Protein AF-A0AAD8KPL1-F1 (afdb_monomer_lite)

Structure (mmCIF, N/CA/C/O backbone):
data_AF-A0AAD8KPL1-F1
#
_entry.id   AF-A0AAD8KPL1-F1
#
loop_
_atom_site.group_PDB
_atom_site.id
_atom_site.type_symbol
_atom_site.label_atom_id
_atom_site.label_alt_id
_atom_site.label_comp_id
_atom_site.label_asym_id
_atom_site.label_entity_id
_atom_site.label_seq_id
_atom_site.pdbx_PDB_ins_code
_atom_site.Cartn_x
_atom_site.Cartn_y
_atom_site.Cartn_z
_atom_site.occupancy
_atom_site.B_iso_or_equiv
_atom_site.auth_seq_id
_atom_site.auth_comp_id
_atom_site.auth_asym_id
_atom_site.auth_atom_id
_atom_site.pdbx_PDB_model_num
ATOM 1 N N . MET A 1 1 ? 27.100 9.880 -16.837 1.00 47.00 1 MET A N 1
ATOM 2 C CA . MET A 1 1 ? 27.574 11.045 -16.061 1.00 47.00 1 MET A CA 1
ATOM 3 C C . MET A 1 1 ? 26.861 10.989 -14.723 1.00 47.00 1 MET A C 1
ATOM 5 O O . MET A 1 1 ? 25.756 11.506 -14.609 1.00 47.00 1 MET A O 1
ATOM 9 N N . ASP A 1 2 ? 27.428 10.261 -13.763 1.00 61.41 2 ASP A N 1
ATOM 10 C CA . ASP A 1 2 ? 26.858 10.136 -12.422 1.00 61.41 2 ASP A CA 1
ATOM 11 C C . ASP A 1 2 ? 27.029 11.462 -11.684 1.00 61.41 2 ASP A C 1
ATOM 13 O O . ASP A 1 2 ? 28.142 11.962 -11.524 1.00 61.41 2 ASP A O 1
ATOM 17 N N . ASN A 1 3 ? 25.909 12.076 -11.305 1.00 66.56 3 ASN A N 1
ATOM 18 C CA . ASN A 1 3 ? 25.907 13.362 -10.624 1.00 66.56 3 ASN A CA 1
ATOM 19 C C . ASN A 1 3 ? 26.390 13.133 -9.177 1.00 66.56 3 ASN A C 1
ATOM 21 O O . ASN A 1 3 ? 25.689 12.455 -8.420 1.00 66.56 3 ASN A O 1
ATOM 25 N N . PRO A 1 4 ? 27.554 13.666 -8.760 1.00 68.81 4 PRO A N 1
ATOM 26 C CA . PRO A 1 4 ? 28.183 13.334 -7.473 1.00 68.81 4 PRO A CA 1
ATOM 27 C C . PRO A 1 4 ? 27.332 13.718 -6.252 1.00 68.81 4 PRO A C 1
ATOM 29 O O . PRO A 1 4 ? 27.551 13.221 -5.151 1.00 68.81 4 PRO A O 1
ATOM 32 N N . ASN A 1 5 ? 26.312 14.554 -6.450 1.00 73.81 5 ASN A N 1
ATOM 33 C CA . ASN A 1 5 ? 25.380 14.976 -5.408 1.00 73.81 5 ASN A CA 1
ATOM 34 C C . ASN A 1 5 ? 24.154 14.063 -5.253 1.00 73.81 5 ASN A C 1
ATOM 36 O O . ASN A 1 5 ? 23.395 14.232 -4.299 1.00 73.81 5 ASN A O 1
ATOM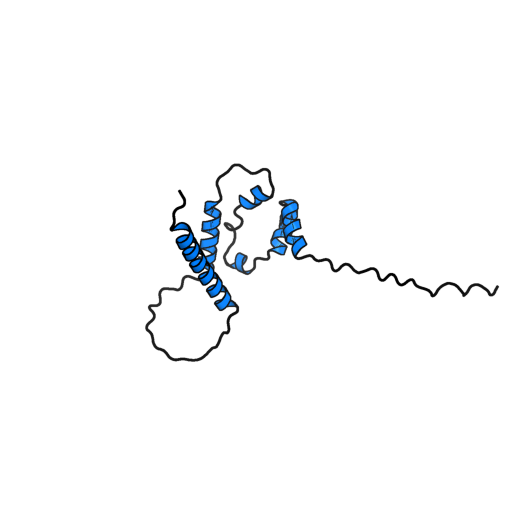 40 N N . HIS A 1 6 ? 23.957 13.084 -6.143 1.00 80.00 6 HIS A N 1
ATOM 41 C CA . HIS A 1 6 ? 22.781 12.210 -6.114 1.00 80.00 6 HIS A CA 1
ATOM 42 C C . HIS A 1 6 ? 22.698 11.405 -4.809 1.00 80.00 6 HIS A C 1
ATOM 44 O O . HIS A 1 6 ? 21.631 11.291 -4.210 1.00 80.00 6 HIS A O 1
ATOM 50 N N . ALA A 1 7 ? 23.826 10.871 -4.333 1.00 80.00 7 ALA A N 1
ATOM 51 C CA . ALA A 1 7 ? 23.873 10.114 -3.082 1.00 80.00 7 ALA A CA 1
ATOM 52 C C . ALA A 1 7 ? 23.508 10.987 -1.867 1.00 80.00 7 ALA A C 1
ATOM 54 O O . ALA A 1 7 ? 22.762 10.558 -0.985 1.00 80.00 7 ALA A O 1
ATOM 55 N N . THR A 1 8 ? 23.984 12.232 -1.846 1.00 85.12 8 THR A N 1
ATOM 56 C CA . THR A 1 8 ? 23.708 13.202 -0.779 1.00 85.12 8 THR A CA 1
ATOM 57 C C . THR A 1 8 ? 22.239 13.613 -0.767 1.00 85.12 8 THR A C 1
ATOM 59 O O . THR A 1 8 ? 21.606 13.630 0.289 1.00 85.12 8 THR A O 1
ATOM 62 N N . GLU A 1 9 ? 21.665 13.880 -1.941 1.00 86.19 9 GLU A N 1
ATOM 63 C CA . GLU A 1 9 ? 20.253 14.231 -2.089 1.00 86.19 9 GLU A CA 1
ATOM 64 C C . GLU A 1 9 ? 19.334 13.058 -1.715 1.00 86.19 9 GLU A C 1
ATOM 66 O O . GLU A 1 9 ? 18.354 13.237 -0.988 1.00 86.19 9 GLU A O 1
ATOM 71 N N . ALA A 1 10 ? 19.672 11.841 -2.149 1.00 85.88 10 ALA A N 1
ATOM 72 C CA . ALA A 1 10 ? 18.933 10.634 -1.794 1.00 85.88 10 ALA A CA 1
ATOM 73 C C . ALA A 1 10 ? 18.954 10.383 -0.278 1.00 85.88 10 ALA A C 1
ATOM 75 O O . ALA A 1 10 ? 17.911 10.099 0.311 1.00 85.88 10 ALA A O 1
ATOM 76 N N . LYS A 1 11 ? 20.111 10.566 0.372 1.00 89.81 11 LYS A N 1
ATOM 77 C CA . LYS A 1 11 ? 20.249 10.457 1.831 1.00 89.81 11 LYS A CA 1
ATOM 78 C C . LYS A 1 11 ? 19.413 11.506 2.566 1.00 89.81 11 LYS A C 1
ATOM 80 O O . LYS A 1 11 ? 18.738 11.174 3.538 1.00 89.81 11 LYS A O 1
ATOM 85 N N . ALA A 1 12 ? 19.420 12.753 2.096 1.00 91.50 12 ALA A N 1
ATOM 86 C CA . ALA A 1 12 ? 18.620 13.823 2.688 1.00 91.50 12 ALA A CA 1
ATOM 87 C C . ALA A 1 12 ? 17.115 13.526 2.590 1.00 91.50 12 ALA A C 1
ATOM 89 O O . ALA A 1 12 ? 16.392 13.653 3.579 1.00 91.50 12 ALA A O 1
ATOM 90 N N . LYS A 1 13 ? 16.654 13.058 1.423 1.00 89.00 13 LYS A N 1
ATOM 91 C CA . LYS A 1 13 ? 15.260 12.643 1.215 1.00 89.00 13 LYS A CA 1
ATOM 92 C C . LYS A 1 13 ? 14.886 11.462 2.104 1.00 89.00 13 LYS A C 1
ATOM 94 O O . LYS A 1 13 ? 13.853 11.511 2.762 1.00 89.00 13 LYS A O 1
ATOM 99 N N . PHE A 1 14 ? 15.732 10.435 2.168 1.00 94.50 14 PHE A N 1
ATOM 100 C CA . PHE A 1 14 ? 15.505 9.274 3.027 1.00 94.50 14 PHE A CA 1
ATOM 101 C C . PHE A 1 14 ? 15.337 9.685 4.493 1.00 94.50 14 PHE A C 1
ATOM 103 O O . PHE A 1 14 ? 14.325 9.350 5.101 1.00 94.50 14 PHE A O 1
ATOM 110 N N . ASN A 1 15 ? 16.267 10.478 5.030 1.00 94.75 15 ASN A N 1
ATOM 111 C CA . ASN A 1 15 ? 16.199 10.946 6.414 1.00 94.75 15 ASN A CA 1
ATOM 112 C C . ASN A 1 15 ? 14.940 11.779 6.677 1.00 94.75 15 ASN A C 1
ATOM 114 O O . ASN A 1 15 ? 14.296 11.608 7.708 1.00 94.75 15 ASN A O 1
ATOM 118 N N . HIS A 1 16 ? 14.555 12.643 5.734 1.00 91.50 16 HIS A N 1
ATOM 119 C CA . HIS A 1 16 ? 13.338 13.443 5.849 1.00 91.50 16 HIS A CA 1
ATOM 120 C C . HIS A 1 16 ? 12.079 12.570 5.971 1.00 91.50 16 HIS A C 1
ATOM 122 O O . HIS A 1 16 ? 11.243 12.800 6.846 1.00 91.50 16 HIS A O 1
ATOM 128 N N . TYR A 1 17 ? 11.940 11.557 5.112 1.00 93.00 17 TYR A N 1
ATOM 129 C CA . TYR A 1 17 ? 10.789 10.653 5.159 1.00 93.00 17 TYR A CA 1
ATOM 130 C C . TYR A 1 17 ? 10.831 9.723 6.374 1.00 93.00 17 TYR A C 1
ATOM 132 O O . TYR A 1 17 ? 9.793 9.484 6.989 1.00 93.00 17 TYR A O 1
ATOM 140 N N . PHE A 1 18 ? 12.017 9.246 6.752 1.00 94.94 18 PHE A N 1
ATOM 141 C CA . PHE A 1 18 ? 12.204 8.386 7.916 1.00 94.94 18 PHE A CA 1
ATOM 142 C C . PHE A 1 18 ? 11.833 9.102 9.217 1.00 94.94 18 PHE A C 1
ATOM 144 O O . PHE A 1 18 ? 11.103 8.541 10.029 1.00 94.94 18 PHE A O 1
ATOM 151 N N . GLN A 1 19 ? 12.244 10.363 9.381 1.00 90.12 19 GLN A N 1
ATOM 152 C CA . GLN A 1 19 ? 11.882 11.166 10.549 1.00 90.12 19 GLN A CA 1
ATOM 153 C C . GLN A 1 19 ? 10.362 11.312 10.671 1.00 90.12 19 GLN A C 1
ATOM 155 O O . GLN A 1 19 ? 9.801 11.075 11.732 1.00 90.12 19 GLN A O 1
ATOM 160 N N . ARG A 1 20 ? 9.669 11.600 9.562 1.00 86.00 20 ARG A N 1
ATOM 161 C CA . ARG A 1 20 ? 8.204 11.709 9.569 1.00 86.00 20 ARG A CA 1
ATOM 162 C C . ARG A 1 20 ? 7.500 10.405 9.923 1.00 86.00 20 ARG A C 1
ATOM 164 O O . ARG A 1 20 ? 6.483 10.435 10.610 1.00 86.00 20 ARG A O 1
ATOM 171 N N . LEU A 1 21 ? 8.022 9.273 9.456 1.00 88.31 21 LEU A N 1
ATOM 172 C CA . LEU A 1 21 ? 7.507 7.958 9.840 1.00 88.31 21 LEU A CA 1
ATOM 173 C C . LEU A 1 21 ? 7.719 7.703 11.334 1.00 88.31 21 LEU A C 1
ATOM 175 O O . LEU A 1 21 ? 6.802 7.238 12.011 1.00 88.31 21 LEU A O 1
ATOM 179 N N . PHE A 1 22 ? 8.899 8.051 11.848 1.00 90.25 22 PHE A N 1
ATOM 180 C CA . PHE A 1 22 ? 9.224 7.920 13.261 1.00 90.25 22 PHE A CA 1
ATOM 181 C C . PHE A 1 22 ? 8.330 8.797 14.143 1.00 90.25 22 PHE A C 1
ATOM 183 O O . PHE A 1 22 ? 7.822 8.306 15.144 1.00 90.25 22 PHE A O 1
ATOM 190 N N . ASP A 1 23 ? 8.050 10.040 13.749 1.00 86.62 23 ASP A N 1
ATOM 191 C CA . ASP A 1 23 ? 7.177 10.944 14.507 1.00 86.62 23 ASP A CA 1
ATOM 192 C C . ASP A 1 23 ? 5.745 10.388 14.621 1.00 86.62 23 ASP A C 1
ATOM 194 O O . ASP A 1 23 ? 5.139 10.421 15.692 1.00 86.62 23 ASP A O 1
ATOM 198 N N . VAL A 1 24 ? 5.205 9.817 13.537 1.00 86.56 24 VAL A N 1
ATOM 199 C CA . VAL A 1 24 ? 3.874 9.178 13.539 1.00 86.56 24 VAL A CA 1
ATOM 200 C C . VAL A 1 24 ? 3.863 7.928 14.418 1.00 86.56 24 VAL A C 1
ATOM 202 O O . VAL A 1 24 ? 2.919 7.713 15.181 1.00 86.56 24 VAL A O 1
ATOM 205 N N . TYR A 1 25 ? 4.914 7.112 14.334 1.00 86.94 25 TYR A N 1
ATOM 206 C CA . TYR A 1 25 ? 5.070 5.933 15.181 1.00 86.94 25 TYR A CA 1
ATOM 207 C C . TYR A 1 25 ? 5.163 6.321 16.661 1.00 86.94 25 TYR A C 1
ATOM 209 O O . TYR A 1 25 ? 4.444 5.772 17.495 1.00 86.94 25 TYR A O 1
ATOM 217 N N . HIS A 1 26 ? 5.993 7.311 16.986 1.00 84.25 26 HIS A N 1
ATOM 218 C CA . HIS A 1 26 ? 6.208 7.773 18.349 1.00 84.25 26 HIS A CA 1
ATOM 219 C C . HIS A 1 26 ? 4.954 8.443 18.926 1.00 84.25 26 HIS A C 1
ATOM 221 O O . HIS A 1 26 ? 4.664 8.272 20.107 1.00 84.25 26 HIS A O 1
ATOM 227 N N . LEU A 1 27 ? 4.160 9.139 18.110 1.00 83.94 27 LEU A N 1
ATOM 228 C CA . LEU A 1 27 ? 2.874 9.685 18.545 1.00 83.94 27 LEU A CA 1
ATOM 229 C C . LEU A 1 27 ? 1.876 8.584 18.939 1.00 83.94 27 LEU A C 1
ATOM 231 O O . LEU A 1 27 ? 1.067 8.788 19.839 1.00 83.94 27 LEU A O 1
ATOM 235 N N . ARG A 1 28 ? 1.912 7.428 18.264 1.00 81.75 28 ARG A N 1
ATOM 236 C CA . ARG A 1 28 ? 0.943 6.345 18.485 1.00 81.75 28 ARG A CA 1
ATOM 237 C C . ARG A 1 28 ? 1.381 5.314 19.525 1.00 81.75 28 ARG A C 1
ATOM 239 O O . ARG A 1 28 ? 0.526 4.753 20.201 1.00 81.75 28 ARG A O 1
ATOM 246 N N . TYR A 1 29 ? 2.680 5.063 19.641 1.00 84.44 29 TYR A N 1
ATOM 247 C CA . TYR A 1 29 ? 3.235 3.983 20.468 1.00 84.44 29 TYR A CA 1
ATOM 248 C C . TYR A 1 29 ? 4.292 4.461 21.469 1.00 84.44 29 TYR A C 1
ATOM 250 O O . TYR A 1 29 ? 4.860 3.655 22.203 1.00 84.44 29 TYR A O 1
ATOM 258 N N . GLY A 1 30 ? 4.599 5.757 21.481 1.00 74.31 30 GLY A N 1
ATOM 259 C CA . GLY A 1 30 ? 5.583 6.323 22.387 1.00 74.31 30 GLY A CA 1
ATOM 260 C C . GLY A 1 30 ? 5.085 6.463 23.822 1.00 74.31 30 GLY A C 1
ATOM 261 O O . GLY A 1 30 ? 3.877 6.498 24.060 1.00 74.31 30 GLY A O 1
ATOM 262 N N . PRO A 1 31 ? 6.002 6.615 24.791 1.00 74.94 31 PRO A N 1
ATOM 263 C CA . PRO A 1 31 ? 5.627 6.876 26.171 1.00 74.94 31 PRO A CA 1
ATOM 264 C C . PRO A 1 31 ? 4.898 8.222 26.281 1.00 74.94 31 PRO A C 1
ATOM 266 O O . PRO A 1 31 ? 5.502 9.279 26.101 1.00 74.94 31 PRO A O 1
ATOM 269 N N . THR A 1 32 ? 3.610 8.211 26.626 1.00 57.19 32 THR A N 1
ATOM 270 C CA . THR A 1 32 ? 2.903 9.401 27.117 1.00 57.19 32 THR A CA 1
ATOM 271 C C . THR A 1 32 ? 3.354 9.683 28.546 1.00 57.19 32 THR A C 1
ATOM 273 O O . THR A 1 32 ? 2.636 9.407 29.507 1.00 57.19 32 THR A O 1
ATOM 276 N N . THR A 1 33 ? 4.570 10.203 28.718 1.00 54.03 33 THR A N 1
ATOM 277 C CA . THR A 1 33 ? 4.955 10.794 30.000 1.00 54.03 33 THR A CA 1
ATOM 278 C C . THR A 1 33 ? 4.239 12.131 30.111 1.00 54.03 33 THR A C 1
ATOM 280 O O . THR A 1 33 ? 4.677 13.140 29.557 1.00 54.03 33 THR A O 1
ATOM 283 N N . VAL A 1 34 ? 3.101 12.132 30.802 1.00 50.78 34 VAL A N 1
ATOM 284 C CA . VAL A 1 34 ? 2.471 13.355 31.299 1.00 50.78 34 VAL A CA 1
ATOM 285 C C . VAL A 1 34 ? 3.367 13.878 32.424 1.00 50.78 34 VAL A C 1
ATOM 287 O O . VAL A 1 34 ? 3.127 13.642 33.602 1.00 50.78 34 VAL A O 1
ATOM 290 N N . THR A 1 35 ? 4.474 14.513 32.053 1.00 45.16 35 THR A N 1
ATOM 291 C CA . THR A 1 35 ? 5.370 15.195 32.987 1.00 45.16 35 THR A CA 1
ATOM 292 C C . THR A 1 35 ? 5.020 16.678 32.906 1.00 45.16 35 THR A C 1
ATOM 294 O O . THR A 1 35 ? 5.226 17.276 31.848 1.00 45.16 35 THR A O 1
ATOM 297 N N . PRO A 1 36 ? 4.450 17.296 33.956 1.00 48.47 36 PRO A N 1
ATOM 298 C CA . PRO A 1 36 ? 4.110 18.708 33.919 1.00 48.47 36 PRO A CA 1
ATOM 299 C C . PRO A 1 36 ? 5.403 19.512 34.059 1.00 48.47 36 PRO A C 1
ATOM 301 O O . PRO A 1 36 ? 5.844 19.824 35.162 1.00 48.47 36 PRO A O 1
ATOM 304 N N . PHE A 1 37 ? 6.038 19.822 32.933 1.00 38.81 37 PHE A N 1
ATOM 305 C CA . PHE A 1 37 ? 7.115 20.796 32.887 1.00 38.81 37 PHE A CA 1
ATOM 306 C C . PHE A 1 37 ? 6.573 22.093 32.291 1.00 38.81 37 PHE A C 1
ATOM 308 O O . PHE A 1 37 ? 6.316 22.193 31.092 1.00 38.81 37 PHE A O 1
ATOM 315 N N . SER A 1 38 ? 6.367 23.079 33.165 1.00 57.09 38 SER A N 1
ATOM 316 C CA . SER A 1 38 ? 6.169 24.470 32.772 1.00 57.09 38 SER A CA 1
ATOM 317 C C . SER A 1 38 ? 7.402 24.954 32.021 1.00 57.09 38 SER A C 1
ATOM 319 O O . SER A 1 38 ? 8.434 25.231 32.628 1.00 57.09 38 SER A O 1
ATOM 321 N N . GLN A 1 39 ? 7.269 25.131 30.712 1.00 41.41 39 GLN A N 1
ATOM 322 C CA . GLN A 1 39 ? 8.073 26.088 29.972 1.00 41.41 39 GLN A CA 1
ATOM 323 C C . GLN A 1 39 ? 7.162 26.858 29.026 1.00 41.41 39 GLN A C 1
ATOM 325 O O . GLN A 1 39 ? 6.599 26.339 28.066 1.00 41.41 39 GLN A O 1
ATOM 330 N N . SER A 1 40 ? 6.980 28.123 29.379 1.00 55.94 40 SER A N 1
ATOM 331 C CA . SER A 1 40 ? 6.398 29.156 28.549 1.00 55.94 40 SER A CA 1
ATOM 332 C C . SER A 1 40 ? 7.300 29.402 27.343 1.00 55.94 40 SER A C 1
ATOM 334 O O . SER A 1 40 ? 8.314 30.081 27.467 1.00 55.94 40 SER A O 1
ATOM 336 N N . GLU A 1 41 ? 6.895 28.907 26.179 1.00 38.25 41 GLU A N 1
ATOM 337 C CA . GLU A 1 41 ? 7.267 29.504 24.902 1.00 38.25 41 GLU A CA 1
ATOM 338 C C . GLU A 1 41 ? 6.000 29.771 24.099 1.00 38.25 41 GLU A C 1
ATOM 340 O O . GLU A 1 41 ? 5.156 28.895 23.893 1.00 38.25 41 GLU A O 1
ATOM 345 N N . ALA A 1 42 ? 5.855 31.024 23.675 1.00 53.88 42 ALA A N 1
ATOM 346 C CA . ALA A 1 42 ? 4.792 31.479 22.801 1.00 53.88 42 ALA A CA 1
ATOM 347 C C . ALA A 1 42 ? 4.938 30.804 21.429 1.00 53.88 42 ALA A C 1
ATOM 349 O O . ALA A 1 42 ? 5.524 31.352 20.499 1.00 53.88 42 ALA A O 1
ATOM 350 N N . SER A 1 43 ? 4.397 29.596 21.294 1.00 37.91 43 SER A N 1
ATOM 351 C CA . SER A 1 43 ? 4.243 28.958 19.995 1.00 37.91 43 SER A CA 1
ATOM 352 C C . SER A 1 43 ? 3.016 29.530 19.305 1.00 37.91 43 SER A C 1
ATOM 354 O O . SER A 1 43 ? 1.875 29.259 19.675 1.00 37.91 43 SER A O 1
ATOM 356 N N . SER A 1 44 ? 3.286 30.337 18.279 1.00 46.62 44 SER A N 1
ATOM 357 C CA . SER A 1 44 ? 2.354 30.676 17.209 1.00 46.62 44 SER A CA 1
ATOM 358 C C . SER A 1 44 ? 1.568 29.424 16.811 1.00 46.62 44 SER A C 1
ATOM 360 O O . SER A 1 44 ? 2.116 28.495 16.214 1.00 46.62 44 SER A O 1
ATOM 362 N N . SER A 1 45 ? 0.286 29.393 17.173 1.00 44.06 45 SER A N 1
ATOM 363 C CA . SER A 1 45 ? -0.651 28.323 16.851 1.00 44.06 45 SER A CA 1
ATOM 364 C C . SER A 1 45 ? -0.986 28.369 15.362 1.00 44.06 45 SER A C 1
ATOM 366 O O . SER A 1 45 ? -2.068 28.768 14.936 1.00 44.06 45 SER A O 1
ATOM 368 N N . LYS A 1 46 ? -0.038 27.946 14.522 1.00 57.75 46 LYS A N 1
ATOM 369 C CA . LYS A 1 46 ? -0.388 27.527 13.167 1.00 57.75 46 LYS A CA 1
ATOM 370 C C . LYS A 1 46 ? -1.286 26.302 13.326 1.00 57.75 46 LYS A C 1
ATOM 372 O O . LYS A 1 46 ? -0.858 25.356 13.988 1.00 57.75 46 LYS A O 1
ATOM 377 N N . PRO A 1 47 ? -2.512 26.303 12.773 1.00 47.91 47 PRO A N 1
ATOM 378 C CA . PRO A 1 47 ? -3.421 25.178 12.915 1.00 47.91 47 PRO A CA 1
ATOM 379 C C . PRO A 1 47 ? -2.703 23.940 12.389 1.00 47.91 47 PRO A C 1
ATOM 381 O O . PRO A 1 47 ? -2.348 23.862 11.209 1.00 47.91 47 PRO A O 1
ATOM 384 N N . MET A 1 48 ? -2.410 23.017 13.301 1.00 51.78 48 MET A N 1
ATOM 385 C CA . MET A 1 48 ? -1.764 21.753 13.003 1.00 51.78 48 MET A CA 1
ATOM 386 C C . MET A 1 48 ? -2.733 20.995 12.098 1.00 51.78 48 MET A C 1
ATOM 388 O O . MET A 1 48 ? -3.713 20.431 12.568 1.00 51.78 48 MET A O 1
ATOM 392 N N . LYS A 1 49 ? -2.533 21.085 10.774 1.00 59.81 49 LYS A N 1
ATOM 393 C CA . LYS A 1 49 ? -3.330 20.339 9.795 1.00 59.81 49 LYS A CA 1
ATOM 394 C C . LYS A 1 49 ? -3.294 18.881 10.222 1.00 59.81 49 LYS A C 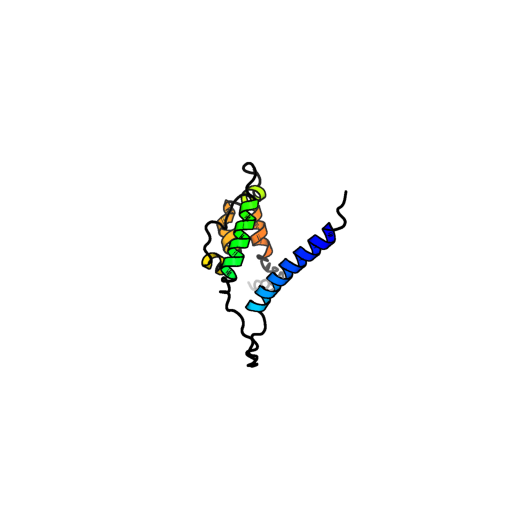1
ATOM 396 O O . LYS A 1 49 ? -2.195 18.331 10.305 1.00 59.81 49 LYS A O 1
ATOM 401 N N . ASP A 1 50 ? -4.468 18.314 10.502 1.00 73.69 50 ASP A N 1
ATOM 402 C CA . ASP A 1 50 ? -4.630 16.951 11.007 1.00 73.69 50 ASP A CA 1
ATOM 403 C C . ASP A 1 50 ? -3.622 16.008 10.329 1.00 73.69 50 ASP A C 1
ATOM 405 O O . ASP A 1 50 ? -3.675 15.851 9.100 1.00 73.69 50 ASP A O 1
ATOM 409 N N . PRO A 1 51 ? -2.697 15.379 11.080 1.00 70.88 51 PRO A N 1
ATOM 410 C CA . PRO A 1 51 ? -1.674 14.496 10.515 1.00 70.88 51 PRO A CA 1
ATOM 411 C C . PRO A 1 51 ? -2.264 13.415 9.596 1.00 70.88 51 PRO A C 1
ATOM 413 O O . PRO A 1 51 ? -1.670 13.072 8.575 1.00 70.88 51 PRO A O 1
ATOM 416 N N . LYS A 1 52 ? -3.490 12.966 9.906 1.00 67.75 52 LYS A N 1
ATOM 417 C CA . LYS A 1 52 ? -4.300 12.032 9.110 1.00 67.75 52 LYS A CA 1
ATOM 418 C C . LYS A 1 52 ? -4.613 12.562 7.706 1.00 67.75 52 LYS A C 1
ATOM 420 O O . LYS A 1 52 ? -4.388 11.874 6.713 1.00 67.75 52 LYS A O 1
ATOM 425 N N . LYS A 1 53 ? -5.075 13.814 7.604 1.00 69.56 53 LYS A N 1
ATOM 426 C CA . LYS A 1 53 ? -5.382 14.465 6.319 1.00 69.56 53 LYS A CA 1
ATOM 427 C C . LYS A 1 53 ? -4.111 14.679 5.499 1.00 69.56 53 LYS A C 1
ATOM 429 O O . LYS A 1 53 ? -4.132 14.511 4.284 1.00 69.56 53 LYS A O 1
ATOM 434 N N . ASN A 1 54 ? -2.991 14.979 6.159 1.00 77.62 54 ASN A N 1
ATOM 435 C CA . ASN A 1 54 ? -1.698 15.106 5.487 1.00 77.62 54 ASN A CA 1
ATOM 436 C C . ASN A 1 54 ? -1.222 13.770 4.895 1.00 77.62 54 ASN A C 1
ATOM 438 O O . ASN A 1 54 ? -0.759 13.757 3.758 1.00 77.62 54 ASN A O 1
ATOM 442 N N . PHE A 1 55 ? -1.370 12.652 5.614 1.00 76.62 55 PHE A N 1
ATOM 443 C CA . PHE A 1 55 ? -1.032 11.323 5.089 1.00 76.62 55 PHE A CA 1
ATOM 444 C C . PHE A 1 55 ? -1.886 10.952 3.871 1.00 76.62 55 PHE A C 1
ATOM 446 O O . PHE A 1 55 ? -1.353 10.556 2.837 1.00 76.62 55 PHE A O 1
ATOM 453 N N . LEU A 1 56 ? -3.201 11.152 3.961 1.00 75.44 56 LEU A N 1
ATOM 454 C CA . LEU A 1 56 ? -4.142 10.835 2.886 1.00 75.44 56 LEU A CA 1
ATOM 455 C C . LEU A 1 56 ? -3.836 11.638 1.609 1.00 75.44 56 LEU A C 1
ATOM 457 O O . LEU A 1 56 ? -3.848 11.092 0.506 1.00 75.44 56 LEU A O 1
ATOM 461 N N . ASN A 1 57 ? -3.461 12.910 1.764 1.00 78.75 57 ASN A N 1
ATOM 462 C CA . ASN A 1 57 ? -3.008 13.750 0.655 1.00 78.75 57 ASN A CA 1
ATOM 463 C C . ASN A 1 57 ? -1.711 13.222 0.017 1.00 78.75 57 ASN A C 1
ATOM 465 O O . ASN A 1 57 ? -1.627 13.148 -1.206 1.00 78.75 57 ASN A O 1
ATOM 469 N N . VAL A 1 58 ? -0.734 12.784 0.820 1.00 80.12 58 VAL A N 1
ATOM 470 C CA . VAL A 1 58 ? 0.516 12.181 0.317 1.00 80.12 58 VAL A CA 1
ATOM 471 C C . VAL A 1 58 ? 0.244 10.888 -0.459 1.00 80.12 58 VAL A C 1
ATOM 473 O O . VAL A 1 58 ? 0.821 10.676 -1.527 1.00 80.12 58 VAL A O 1
ATOM 476 N N . VAL A 1 59 ? -0.655 10.035 0.039 1.00 74.81 59 VAL A N 1
ATOM 477 C CA . VAL A 1 59 ? -1.048 8.795 -0.649 1.00 74.81 59 VAL A CA 1
ATOM 478 C C . VAL A 1 59 ? -1.702 9.117 -1.994 1.00 74.81 59 VAL A C 1
ATOM 480 O O . VAL A 1 59 ? -1.252 8.599 -3.017 1.00 74.81 59 VAL A O 1
ATOM 483 N N . ARG A 1 60 ? -2.671 10.038 -2.030 1.00 79.50 60 ARG A N 1
ATOM 484 C CA . ARG A 1 60 ? -3.339 10.460 -3.275 1.00 79.50 60 ARG A CA 1
ATOM 485 C C . ARG A 1 60 ? -2.366 11.056 -4.294 1.00 79.50 60 ARG A C 1
ATOM 487 O O . ARG A 1 60 ? -2.405 10.691 -5.466 1.00 79.50 60 ARG A O 1
ATOM 494 N N . GLU A 1 61 ? -1.440 11.909 -3.858 1.00 76.50 61 GLU A N 1
ATOM 495 C CA . GLU A 1 61 ? -0.396 12.465 -4.731 1.00 76.50 61 GLU A CA 1
ATOM 496 C C . GLU A 1 61 ? 0.533 11.387 -5.310 1.00 76.50 61 GLU A C 1
ATOM 498 O O . GLU A 1 61 ? 1.038 11.532 -6.426 1.00 76.50 61 GLU A O 1
ATOM 503 N N . SER A 1 62 ? 0.777 10.303 -4.569 1.00 70.56 62 SER A N 1
ATOM 504 C CA . SER A 1 62 ? 1.612 9.189 -5.033 1.00 70.56 62 SER A CA 1
ATOM 505 C C . SER A 1 62 ? 0.910 8.313 -6.078 1.00 70.56 62 SER A C 1
ATOM 507 O O . SER A 1 62 ? 1.566 7.819 -6.998 1.00 70.56 62 SER A O 1
ATOM 509 N N . VAL A 1 63 ? -0.414 8.155 -5.973 1.00 69.06 63 VAL A N 1
ATOM 510 C CA . VAL A 1 63 ? -1.230 7.361 -6.904 1.00 69.06 63 VAL A CA 1
ATOM 511 C C . VAL A 1 63 ? -1.503 8.135 -8.195 1.00 69.06 63 VAL A C 1
ATOM 513 O O . VAL A 1 63 ? -1.347 7.579 -9.282 1.00 69.06 63 VAL A O 1
ATOM 516 N N . ALA A 1 64 ? -1.762 9.443 -8.103 1.00 66.50 64 ALA A N 1
ATOM 517 C CA . ALA A 1 64 ? -1.961 10.314 -9.266 1.00 66.50 64 ALA A CA 1
ATOM 518 C C . ALA A 1 64 ? -0.766 10.312 -10.245 1.00 66.50 64 ALA A C 1
ATOM 520 O O . ALA A 1 64 ? -0.934 10.507 -11.446 1.00 66.50 64 ALA A O 1
ATOM 521 N N . LYS A 1 65 ? 0.454 10.043 -9.757 1.00 63.81 65 LYS A N 1
ATOM 522 C CA . LYS A 1 65 ? 1.677 9.979 -10.579 1.00 63.81 65 LYS A CA 1
ATOM 523 C C . LYS A 1 65 ? 1.856 8.655 -11.335 1.00 63.81 65 LYS A C 1
ATOM 525 O O . LYS A 1 65 ? 2.759 8.566 -12.163 1.00 63.81 65 LYS A O 1
ATOM 530 N N . LYS A 1 66 ? 1.037 7.632 -11.060 1.00 62.31 66 LYS A N 1
ATOM 531 C CA . LYS A 1 66 ? 1.186 6.274 -11.621 1.00 62.31 66 LYS A CA 1
ATOM 532 C C . LYS A 1 66 ? 0.287 5.979 -12.825 1.00 62.31 66 LYS A C 1
ATOM 534 O O . LYS A 1 66 ? 0.527 4.998 -13.525 1.00 62.31 66 LYS A O 1
ATOM 539 N N . GLN A 1 67 ? -0.703 6.821 -13.122 1.00 57.38 67 GLN A N 1
ATOM 540 C CA . GLN A 1 67 ? -1.593 6.616 -14.268 1.00 57.38 67 GLN A CA 1
ATOM 541 C C . GLN A 1 67 ? -0.939 7.066 -15.582 1.00 57.38 67 GLN A C 1
ATOM 543 O O . GLN A 1 67 ? -1.168 8.174 -16.065 1.00 57.38 67 GLN A O 1
ATOM 548 N N . LYS A 1 68 ? -0.113 6.206 -16.189 1.00 53.69 68 LYS A N 1
ATOM 549 C CA . LYS A 1 68 ? 0.303 6.386 -17.588 1.00 53.69 68 LYS A CA 1
ATOM 550 C C . LYS A 1 68 ? 0.627 5.050 -18.259 1.00 53.69 68 LYS A C 1
ATOM 552 O O . LYS A 1 68 ? 1.751 4.572 -18.179 1.00 53.69 68 LYS A O 1
ATOM 557 N N . GLY A 1 69 ? -0.354 4.459 -18.943 1.00 58.78 69 GLY A N 1
ATOM 558 C CA . GLY A 1 69 ? -0.134 3.291 -19.805 1.00 58.78 69 GLY A CA 1
ATOM 559 C C . GLY A 1 69 ? -1.384 2.446 -20.049 1.00 58.78 69 GLY A C 1
ATOM 560 O O . GLY A 1 69 ? -2.295 2.439 -19.227 1.00 58.78 69 GLY A O 1
ATOM 561 N N . ALA A 1 70 ? -1.417 1.762 -21.197 1.00 60.62 70 ALA A N 1
ATOM 562 C CA . ALA A 1 70 ? -2.494 0.869 -21.631 1.00 60.62 70 ALA A CA 1
ATOM 563 C C . ALA A 1 70 ? -2.816 -0.221 -20.593 1.00 60.62 70 ALA A C 1
ATOM 565 O O . ALA A 1 70 ? -1.929 -0.639 -19.850 1.00 60.62 70 ALA A O 1
ATOM 566 N N . ALA A 1 71 ? -4.074 -0.687 -20.580 1.00 59.66 71 ALA A N 1
ATOM 567 C CA . ALA A 1 71 ? -4.566 -1.709 -19.658 1.00 59.66 71 ALA A CA 1
ATOM 568 C C . ALA A 1 71 ? -3.647 -2.950 -19.681 1.00 59.66 71 ALA A C 1
ATOM 570 O O . ALA A 1 71 ? -3.573 -3.645 -20.697 1.00 59.66 71 ALA A O 1
ATOM 571 N N . PRO A 1 72 ? -2.904 -3.212 -18.599 1.00 63.06 72 PRO A N 1
ATOM 572 C CA . PRO A 1 72 ? -1.929 -4.291 -18.574 1.00 63.06 72 PRO A CA 1
ATOM 573 C C . PRO A 1 72 ? -2.633 -5.650 -18.508 1.00 63.06 72 PRO A C 1
ATOM 575 O O . PRO A 1 72 ? -3.617 -5.816 -17.791 1.00 63.06 72 PRO A O 1
ATOM 578 N N . SER A 1 73 ? -2.110 -6.642 -19.232 1.00 74.44 73 SER A N 1
ATOM 579 C CA . SER A 1 73 ? -2.659 -8.006 -19.244 1.00 74.44 73 SER A CA 1
ATOM 580 C C . SER A 1 73 ? -2.354 -8.801 -17.968 1.00 74.44 73 SER A C 1
ATOM 582 O O . SER A 1 73 ? -2.967 -9.838 -17.732 1.00 74.44 73 SER A O 1
ATOM 584 N N . SER A 1 74 ? -1.416 -8.332 -17.138 1.00 84.94 74 SER A N 1
ATOM 585 C CA . SER A 1 74 ? -1.016 -9.000 -15.899 1.00 84.94 74 SER A CA 1
ATOM 586 C C . SER A 1 74 ? -1.807 -8.498 -14.690 1.00 84.94 74 SER A C 1
ATOM 588 O O . SER A 1 74 ? -2.108 -7.308 -14.572 1.00 84.94 74 SER A O 1
ATOM 590 N N . GLU A 1 75 ? -2.084 -9.396 -13.739 1.00 85.50 75 GLU A N 1
ATOM 591 C CA . GLU A 1 75 ? -2.726 -9.049 -12.460 1.00 85.50 75 GLU A CA 1
ATOM 592 C C . GLU A 1 75 ? -1.999 -7.917 -11.728 1.00 85.50 75 GLU A C 1
ATOM 594 O O . GLU A 1 75 ? -2.629 -6.962 -11.280 1.00 85.50 75 GLU A O 1
ATOM 599 N N . LEU A 1 76 ? -0.665 -7.984 -11.659 1.00 84.62 76 LEU A N 1
ATOM 600 C CA . LEU A 1 76 ? 0.159 -6.958 -11.017 1.00 84.62 76 LEU A CA 1
ATOM 601 C C . LEU A 1 76 ? 0.030 -5.599 -11.703 1.00 84.62 76 LEU A C 1
ATOM 603 O O . LEU A 1 76 ? -0.019 -4.566 -11.032 1.00 84.62 76 LEU A O 1
ATOM 607 N N . GLY A 1 77 ? -0.028 -5.592 -13.033 1.00 83.62 77 GLY A N 1
ATOM 608 C CA . GLY A 1 77 ? -0.245 -4.367 -13.778 1.00 83.62 77 GLY A CA 1
ATOM 609 C C . GLY A 1 77 ? -1.623 -3.782 -13.482 1.00 83.62 77 GLY A C 1
ATOM 610 O O . GLY A 1 77 ? -1.725 -2.583 -13.234 1.00 83.62 77 GLY A O 1
ATOM 611 N N . ARG A 1 78 ? -2.670 -4.618 -13.476 1.00 85.69 78 ARG A N 1
ATOM 612 C CA . ARG A 1 78 ? -4.046 -4.177 -13.206 1.00 85.69 78 ARG A CA 1
ATOM 613 C C . ARG A 1 78 ? -4.143 -3.568 -11.809 1.00 85.69 78 ARG A C 1
ATOM 615 O O . ARG A 1 78 ? -4.567 -2.427 -11.688 1.00 85.69 78 ARG A O 1
ATOM 622 N N . TYR A 1 79 ? -3.625 -4.264 -10.796 1.00 85.94 79 TYR A N 1
ATOM 623 C CA . TYR A 1 79 ? -3.563 -3.763 -9.421 1.00 85.94 79 TYR A CA 1
ATOM 624 C C . TYR A 1 79 ? -2.804 -2.431 -9.317 1.00 85.94 79 TYR A C 1
ATOM 626 O O . TYR A 1 79 ? -3.245 -1.509 -8.641 1.00 85.94 79 TYR A O 1
ATOM 634 N N . SER A 1 80 ? -1.671 -2.304 -10.016 1.00 81.94 80 SER A N 1
ATOM 635 C CA . SER A 1 80 ? -0.839 -1.092 -9.962 1.00 81.94 80 SER A CA 1
ATOM 636 C C . SER A 1 80 ? -1.445 0.106 -10.702 1.00 81.94 80 SER A C 1
ATOM 638 O O . SER A 1 80 ? -1.075 1.244 -10.414 1.00 81.94 80 SER A O 1
ATOM 640 N N . GLY A 1 81 ? -2.328 -0.144 -11.673 1.00 77.06 81 GLY A N 1
ATOM 641 C CA . GLY A 1 81 ? -3.001 0.883 -12.471 1.00 77.06 81 GLY A CA 1
ATOM 642 C C . GLY A 1 81 ? -4.332 1.362 -11.888 1.00 77.06 81 GLY A C 1
ATOM 643 O O . GLY A 1 81 ? -4.852 2.388 -12.333 1.00 77.06 81 GLY A O 1
ATOM 644 N N . THR A 1 82 ? -4.889 0.651 -10.908 1.00 83.31 82 THR A N 1
ATOM 645 C CA . THR A 1 82 ? -6.162 1.005 -10.278 1.00 83.31 82 THR A CA 1
ATOM 646 C C . THR A 1 82 ? -5.941 1.881 -9.047 1.00 83.31 82 THR A C 1
ATOM 648 O O . THR A 1 82 ? -5.182 1.544 -8.141 1.00 83.31 82 THR A O 1
ATOM 651 N N . ASP A 1 83 ? -6.635 3.020 -8.999 1.00 83.56 83 ASP A N 1
ATOM 652 C CA . ASP A 1 83 ? -6.656 3.874 -7.814 1.00 83.56 83 ASP A CA 1
ATOM 653 C C . ASP A 1 83 ? -7.744 3.408 -6.843 1.00 83.56 83 ASP A C 1
ATOM 655 O O . ASP A 1 83 ? -8.927 3.701 -7.013 1.00 83.56 83 ASP A O 1
ATOM 659 N N . TYR A 1 84 ? -7.323 2.688 -5.808 1.00 82.62 84 TYR A N 1
ATOM 660 C CA . TYR A 1 84 ? -8.202 2.226 -4.734 1.00 82.62 84 TYR A CA 1
ATOM 661 C C . TYR A 1 84 ? -8.390 3.250 -3.607 1.00 82.62 84 TYR A C 1
ATOM 663 O O . TYR A 1 84 ? -9.221 3.049 -2.727 1.00 82.62 84 TYR A O 1
ATOM 671 N N . THR A 1 85 ? -7.614 4.335 -3.614 1.00 81.31 85 THR A N 1
ATOM 672 C CA . THR A 1 85 ? -7.585 5.336 -2.536 1.00 81.31 85 THR A CA 1
ATOM 673 C C . THR A 1 85 ? -8.466 6.548 -2.824 1.00 81.31 85 THR A C 1
ATOM 675 O O . THR A 1 85 ? -8.855 7.258 -1.897 1.00 81.31 85 THR A O 1
ATOM 678 N N . SER A 1 86 ? -8.818 6.777 -4.094 1.00 78.44 86 SER A N 1
ATOM 679 C CA . SER A 1 86 ? -9.703 7.871 -4.516 1.00 78.44 86 SER A CA 1
ATOM 680 C C . SER A 1 86 ? -11.069 7.824 -3.828 1.00 78.44 86 SER A C 1
ATOM 682 O O . SER A 1 86 ? -11.598 8.857 -3.423 1.00 78.44 86 SER A O 1
ATOM 684 N N . THR A 1 87 ? -11.613 6.620 -3.631 1.00 79.00 87 THR A N 1
ATOM 685 C CA . THR A 1 87 ? -12.940 6.413 -3.036 1.00 79.00 87 THR A CA 1
ATOM 686 C C . THR A 1 87 ? -12.921 6.235 -1.518 1.00 79.00 87 THR A C 1
ATOM 688 O O . THR A 1 87 ? -13.990 6.143 -0.926 1.00 79.00 87 THR A O 1
ATOM 691 N N . MET A 1 88 ? -11.747 6.171 -0.879 1.00 82.62 88 MET A N 1
ATOM 692 C CA . MET A 1 88 ? -11.640 5.983 0.572 1.00 82.62 88 MET A CA 1
ATOM 693 C C . MET A 1 88 ? -11.725 7.317 1.317 1.00 82.62 88 MET A C 1
ATOM 695 O O . MET A 1 88 ? -11.036 8.292 0.980 1.00 82.62 88 MET A O 1
ATOM 699 N N . SER A 1 89 ? -12.554 7.346 2.360 1.00 83.69 89 SER A N 1
ATOM 700 C CA . SER A 1 89 ? -12.570 8.423 3.348 1.00 83.69 89 SER A CA 1
ATOM 701 C C . SER A 1 89 ? -11.431 8.261 4.365 1.00 83.69 89 SER A C 1
ATOM 703 O O . SER A 1 89 ? -10.733 7.248 4.396 1.00 83.69 89 SER A O 1
ATOM 705 N N . ALA A 1 90 ? -11.213 9.275 5.205 1.00 77.25 90 ALA A N 1
ATOM 706 C CA . ALA A 1 90 ? -10.195 9.194 6.254 1.00 77.25 90 ALA A CA 1
ATOM 707 C C . ALA A 1 90 ? -10.514 8.122 7.312 1.00 77.25 90 ALA A C 1
ATOM 709 O O . ALA A 1 90 ? -9.587 7.508 7.840 1.00 77.25 90 ALA A O 1
ATOM 710 N N . ASP A 1 91 ? -11.799 7.878 7.572 1.00 82.81 91 ASP A N 1
ATOM 711 C CA . ASP A 1 91 ? -12.262 6.896 8.555 1.00 82.81 91 ASP A CA 1
ATOM 712 C C . ASP A 1 91 ? -12.144 5.461 8.007 1.00 82.81 91 ASP A C 1
ATOM 714 O O . ASP A 1 91 ? -11.776 4.535 8.736 1.00 82.81 91 ASP A O 1
ATOM 718 N N . ASP A 1 92 ? -12.340 5.280 6.695 1.00 82.31 92 ASP A N 1
ATOM 719 C CA . ASP A 1 92 ? -12.124 3.989 6.020 1.00 82.31 92 ASP A CA 1
ATOM 720 C C . ASP A 1 92 ? -10.652 3.565 6.060 1.00 82.31 92 ASP A C 1
ATOM 722 O O . ASP A 1 92 ? -10.346 2.382 6.156 1.00 82.31 92 ASP A O 1
ATOM 726 N N . ILE A 1 93 ? -9.724 4.529 6.006 1.00 80.69 93 ILE A N 1
ATOM 727 C CA . ILE A 1 93 ? -8.286 4.249 6.125 1.00 80.6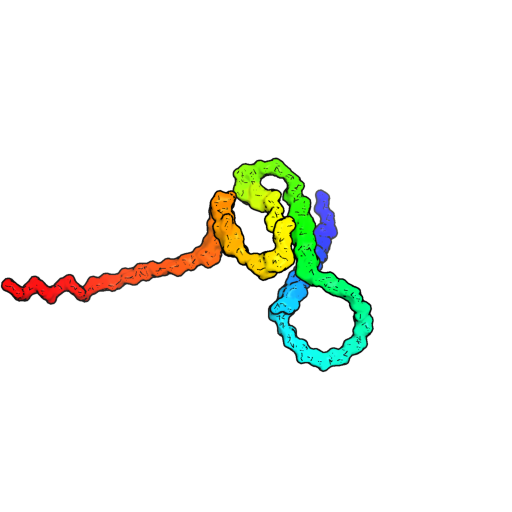9 93 ILE A CA 1
ATOM 728 C C . ILE A 1 93 ? -7.923 3.844 7.556 1.00 80.69 93 ILE A C 1
ATOM 730 O O . ILE A 1 93 ? -7.056 2.994 7.750 1.00 80.69 93 ILE A O 1
ATOM 734 N N . GLU A 1 94 ? -8.569 4.431 8.566 1.00 80.88 94 GLU A N 1
ATOM 735 C CA . GLU A 1 94 ? -8.319 4.087 9.971 1.00 80.88 94 GLU A CA 1
ATOM 736 C C . GLU A 1 94 ? -8.806 2.678 10.321 1.00 80.88 94 GLU A C 1
ATOM 738 O O . GLU A 1 94 ? -8.164 1.984 11.109 1.00 80.88 94 GLU A O 1
ATOM 743 N N . SER A 1 95 ? -9.903 2.248 9.701 1.00 86.81 95 SER A N 1
ATOM 744 C CA . SER A 1 95 ? -10.492 0.915 9.862 1.00 86.81 95 SER A CA 1
ATOM 745 C C . SER A 1 95 ? -10.071 -0.077 8.770 1.00 86.81 95 SER A C 1
ATOM 747 O O . SER A 1 95 ? -10.653 -1.157 8.654 1.00 86.81 95 SER A O 1
ATOM 749 N N . PHE A 1 96 ? -9.055 0.263 7.971 1.00 85.50 96 PHE A N 1
ATOM 750 C CA . PHE A 1 96 ? -8.653 -0.538 6.823 1.00 85.50 96 PHE A CA 1
ATOM 751 C C . PHE A 1 96 ? -8.048 -1.885 7.241 1.00 85.50 96 PHE A C 1
ATOM 753 O O . PHE A 1 96 ? -6.930 -1.957 7.753 1.00 85.50 96 PHE A O 1
ATOM 760 N N . ASP A 1 97 ? -8.773 -2.966 6.957 1.00 87.81 97 ASP A N 1
ATOM 761 C CA . ASP A 1 97 ? -8.309 -4.340 7.134 1.00 87.81 97 ASP A CA 1
ATOM 762 C C . ASP A 1 97 ? -7.749 -4.883 5.812 1.00 87.81 97 ASP A C 1
ATOM 764 O O . ASP A 1 97 ? -8.486 -5.201 4.874 1.00 87.81 97 ASP A O 1
ATOM 768 N N . ILE A 1 98 ? -6.423 -5.015 5.749 1.00 86.12 98 ILE A N 1
ATOM 769 C CA . ILE A 1 98 ? -5.708 -5.513 4.569 1.00 86.12 98 ILE A CA 1
ATOM 770 C C . ILE A 1 98 ? -6.073 -6.964 4.214 1.00 86.12 98 ILE A C 1
ATOM 772 O O . ILE A 1 98 ? -6.081 -7.317 3.033 1.00 86.12 98 ILE A O 1
ATOM 776 N N . LEU A 1 99 ? -6.406 -7.808 5.195 1.00 87.44 99 LEU A N 1
ATOM 777 C CA . LEU A 1 99 ? -6.752 -9.211 4.962 1.00 87.44 99 LEU A CA 1
ATOM 778 C C . LEU A 1 99 ? -8.167 -9.326 4.406 1.00 87.44 99 LEU A C 1
ATOM 780 O O . LEU A 1 99 ? -8.381 -9.996 3.393 1.00 87.44 99 LEU A O 1
ATOM 784 N N . ALA A 1 100 ? -9.124 -8.628 5.021 1.00 87.88 100 ALA A N 1
ATOM 785 C CA . ALA A 1 100 ? -10.482 -8.535 4.492 1.00 87.88 100 ALA A CA 1
ATOM 786 C C . ALA A 1 100 ? -10.485 -7.912 3.086 1.00 87.88 100 ALA A C 1
ATOM 788 O O . ALA A 1 100 ? -11.216 -8.364 2.201 1.00 87.88 100 ALA A O 1
ATOM 789 N N . TRP A 1 101 ? -9.615 -6.926 2.854 1.00 89.31 101 TRP A N 1
ATOM 790 C CA . TRP A 1 101 ? -9.458 -6.268 1.563 1.00 89.31 101 TRP A CA 1
ATOM 791 C C . TRP A 1 101 ? -8.998 -7.212 0.448 1.00 89.31 101 TRP A C 1
ATOM 793 O O . TRP A 1 101 ? -9.595 -7.200 -0.634 1.00 89.31 101 TRP A O 1
ATOM 803 N N . TRP A 1 102 ? -7.966 -8.029 0.698 1.00 90.12 102 TRP A N 1
ATOM 804 C CA . TRP A 1 102 ? -7.498 -9.039 -0.259 1.00 90.12 102 TRP A CA 1
ATOM 805 C C . TRP A 1 102 ? -8.508 -10.168 -0.438 1.00 90.12 102 TRP A C 1
ATOM 807 O O . TRP A 1 102 ? -8.750 -10.594 -1.565 1.00 90.12 102 TRP A O 1
ATOM 817 N N . LYS A 1 103 ? -9.172 -10.600 0.639 1.00 88.44 103 LYS A N 1
ATOM 818 C CA . LYS A 1 103 ? -10.221 -11.625 0.575 1.00 88.44 103 LYS A CA 1
ATOM 819 C C . LYS A 1 103 ? -11.393 -11.203 -0.313 1.00 88.44 103 LYS A C 1
ATOM 821 O O . LYS A 1 103 ? -11.875 -11.996 -1.113 1.00 88.44 103 LYS A O 1
ATOM 826 N N . GLY A 1 104 ? -11.814 -9.940 -0.242 1.00 89.06 104 GLY A N 1
ATOM 827 C CA . GLY A 1 104 ? -12.860 -9.402 -1.119 1.00 89.06 104 GLY A CA 1
ATOM 828 C C . GLY A 1 104 ? -12.472 -9.334 -2.604 1.00 89.06 104 GLY A C 1
ATOM 829 O O . GLY A 1 104 ? -13.341 -9.141 -3.450 1.00 89.06 104 GLY A O 1
ATOM 830 N N . ARG A 1 105 ? -11.184 -9.491 -2.933 1.00 89.38 105 ARG A N 1
ATOM 831 C CA . ARG A 1 105 ? -10.617 -9.328 -4.281 1.00 89.38 105 ARG A CA 1
ATOM 832 C C . ARG A 1 105 ? -10.024 -10.599 -4.866 1.00 89.38 105 ARG A C 1
ATOM 834 O O . ARG A 1 105 ? -9.430 -10.553 -5.940 1.00 89.38 105 ARG A O 1
ATOM 841 N N . GLU A 1 106 ? -10.241 -11.734 -4.217 1.00 88.19 106 GLU A N 1
ATOM 842 C CA . GLU A 1 106 ? -9.713 -13.023 -4.654 1.00 88.19 106 GLU A CA 1
ATOM 843 C C . GLU A 1 106 ? -10.139 -13.381 -6.086 1.00 88.19 106 GLU A C 1
ATOM 845 O O . GLU A 1 106 ? -9.324 -13.859 -6.868 1.00 88.19 106 GLU A O 1
ATOM 850 N N . MET A 1 107 ? -11.378 -13.058 -6.475 1.00 86.50 107 MET A N 1
ATOM 851 C CA . MET A 1 107 ? -11.848 -13.274 -7.851 1.00 86.50 107 MET A CA 1
ATOM 852 C C . MET A 1 107 ? -11.208 -12.322 -8.872 1.00 86.50 107 MET A C 1
ATOM 854 O O . MET A 1 107 ? -11.110 -12.657 -10.049 1.00 86.50 107 MET A O 1
ATOM 858 N N . GLU A 1 108 ? -10.793 -11.129 -8.446 1.00 87.69 108 GLU A N 1
ATOM 859 C CA . GLU A 1 108 ? -10.232 -10.107 -9.333 1.00 87.69 108 GLU A CA 1
ATOM 860 C C . GLU A 1 108 ? -8.711 -10.261 -9.507 1.00 87.69 108 GLU A C 1
ATOM 862 O O . GLU A 1 108 ? -8.181 -9.989 -10.591 1.00 87.69 108 GLU A O 1
ATOM 867 N N . PHE A 1 109 ? -8.025 -10.709 -8.452 1.00 89.69 109 PHE A N 1
ATOM 868 C CA . PHE A 1 109 ? -6.576 -10.900 -8.388 1.00 89.69 109 PHE A CA 1
ATOM 869 C C . PHE A 1 109 ? -6.229 -12.210 -7.665 1.00 89.69 109 PHE A C 1
ATOM 871 O O . PHE A 1 109 ? -5.751 -12.167 -6.524 1.00 89.69 109 PHE A O 1
ATOM 878 N N . PRO A 1 110 ? -6.487 -13.378 -8.271 1.00 87.19 110 PRO A N 1
ATOM 879 C CA . PRO A 1 110 ? -6.321 -14.660 -7.591 1.00 87.19 110 PRO A CA 1
ATOM 880 C C . PRO A 1 110 ? -4.874 -14.927 -7.160 1.00 87.19 110 PRO A C 1
ATOM 882 O O . PRO A 1 110 ? -4.650 -15.427 -6.058 1.00 87.19 110 PRO A O 1
ATOM 885 N N . VAL A 1 111 ? -3.873 -14.542 -7.959 1.00 89.12 111 VAL A N 1
ATOM 886 C CA . VAL A 1 111 ? -2.461 -14.762 -7.604 1.00 89.12 111 VAL A CA 1
ATOM 887 C C . VAL A 1 111 ? -2.016 -13.796 -6.508 1.00 89.12 111 VAL A C 1
ATOM 889 O O . VAL A 1 111 ? -1.397 -14.215 -5.529 1.00 89.12 111 VAL A O 1
ATOM 892 N N . LEU A 1 112 ? -2.338 -12.505 -6.632 1.00 86.94 112 LEU A N 1
ATOM 893 C CA . LEU A 1 112 ? -1.921 -11.506 -5.636 1.00 86.94 112 LEU A CA 1
ATOM 894 C C . LEU A 1 112 ? -2.622 -11.704 -4.290 1.00 86.94 112 LEU A C 1
ATOM 896 O O . LEU A 1 112 ? -1.967 -11.632 -3.249 1.00 86.94 112 LEU A O 1
ATOM 900 N N . SER A 1 113 ? -3.921 -12.008 -4.309 1.00 85.62 113 SER A N 1
ATOM 901 C CA . SER A 1 113 ? -4.692 -12.273 -3.091 1.00 85.62 113 SER A CA 1
ATOM 902 C C . SER A 1 113 ? -4.163 -13.517 -2.385 1.00 85.62 113 SER A C 1
ATOM 904 O O . SER A 1 113 ? -3.963 -13.488 -1.174 1.00 85.62 113 SER A O 1
ATOM 906 N N . ALA A 1 114 ? -3.823 -14.576 -3.128 1.00 85.50 114 ALA A N 1
ATOM 907 C CA . ALA A 1 114 ? -3.206 -15.766 -2.551 1.00 85.50 114 ALA A CA 1
ATOM 908 C C . ALA A 1 114 ? -1.845 -15.469 -1.903 1.00 85.50 114 ALA A C 1
ATOM 910 O O . ALA A 1 114 ? -1.561 -15.999 -0.835 1.00 85.50 114 ALA A O 1
ATOM 911 N N . ILE A 1 115 ? -1.004 -14.617 -2.500 1.00 85.31 115 ILE A N 1
ATOM 912 C CA . ILE A 1 115 ? 0.288 -14.228 -1.906 1.00 85.31 115 ILE A CA 1
ATOM 913 C C . ILE A 1 115 ? 0.083 -13.406 -0.627 1.00 85.31 115 ILE A C 1
ATOM 915 O O . ILE A 1 115 ? 0.760 -13.660 0.371 1.00 85.31 115 ILE A O 1
ATOM 919 N N . GLY A 1 116 ? -0.840 -12.440 -0.656 1.00 78.25 116 GLY A N 1
ATOM 920 C CA . GLY A 1 116 ? -1.162 -11.594 0.494 1.00 78.25 116 GLY A CA 1
ATOM 921 C C . GLY A 1 116 ? -1.748 -12.391 1.658 1.00 78.25 116 GLY A C 1
ATOM 922 O O . GLY A 1 116 ? -1.315 -12.223 2.790 1.00 78.25 116 GLY A O 1
ATOM 923 N N . LEU A 1 117 ? -2.664 -13.318 1.373 1.00 78.12 117 LEU A N 1
ATOM 924 C CA . LEU A 1 117 ? -3.319 -14.146 2.387 1.00 78.12 117 LEU A CA 1
ATOM 925 C C . LEU A 1 117 ? -2.407 -15.266 2.911 1.00 78.12 117 LEU A C 1
ATOM 927 O O . LEU A 1 117 ? -2.408 -15.550 4.105 1.00 78.12 117 LEU A O 1
ATOM 931 N N . ARG A 1 118 ? -1.594 -15.899 2.053 1.00 70.38 118 ARG A N 1
ATOM 932 C CA . ARG A 1 118 ? -0.736 -17.039 2.435 1.00 70.38 118 ARG A CA 1
ATOM 933 C C . ARG A 1 118 ? 0.420 -16.645 3.357 1.00 70.38 118 ARG A C 1
ATOM 935 O O . ARG A 1 118 ? 0.938 -17.509 4.055 1.00 70.38 118 ARG A O 1
ATOM 942 N N . ARG A 1 119 ? 0.851 -15.379 3.367 1.00 59.69 119 ARG A N 1
ATOM 943 C CA . ARG A 1 119 ? 1.916 -14.938 4.283 1.00 59.69 119 ARG A CA 1
ATOM 944 C C . ARG A 1 119 ? 1.481 -14.888 5.748 1.00 59.69 119 ARG A C 1
ATOM 946 O O . ARG A 1 119 ? 2.333 -15.121 6.597 1.00 59.69 119 ARG A O 1
ATOM 953 N N . ASP A 1 120 ? 0.188 -14.707 6.008 1.00 56.66 120 ASP A N 1
ATOM 954 C CA . ASP A 1 120 ? -0.362 -14.641 7.367 1.00 56.66 120 ASP A CA 1
ATOM 955 C C . ASP A 1 120 ? -1.186 -15.892 7.737 1.00 56.66 120 ASP A C 1
ATOM 957 O O . ASP A 1 120 ? -1.386 -16.185 8.913 1.00 56.66 120 ASP A O 1
ATOM 961 N N . TYR A 1 121 ? -1.593 -16.698 6.747 1.00 48.84 121 TYR A N 1
ATOM 962 C CA . TYR A 1 121 ? -2.089 -18.063 6.950 1.00 48.84 121 TYR A CA 1
ATOM 963 C C . TYR A 1 121 ? -0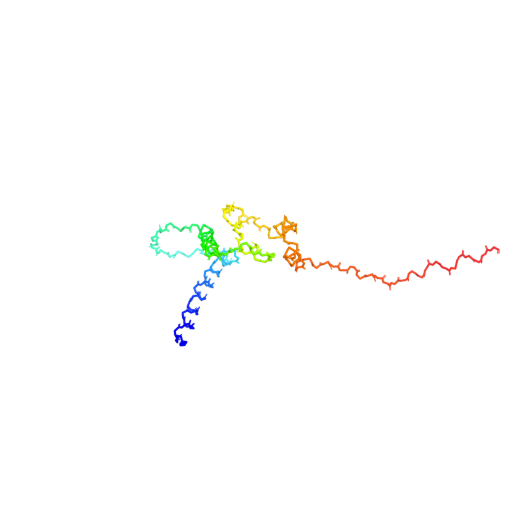.914 -19.060 7.002 1.00 48.84 121 TYR A C 1
ATOM 965 O O . TYR A 1 121 ? -0.579 -19.714 6.013 1.00 48.84 121 TYR A O 1
ATOM 973 N N . GLN A 1 122 ? -0.292 -19.217 8.173 1.00 48.41 122 GLN A N 1
ATOM 974 C CA . GLN A 1 122 ? 0.290 -20.509 8.553 1.00 48.41 122 GLN A CA 1
ATOM 975 C C . GLN A 1 122 ? -0.871 -21.389 9.042 1.00 48.41 122 GLN A C 1
ATOM 977 O O . GLN A 1 122 ? -1.354 -21.171 10.152 1.00 48.41 122 GLN A O 1
ATOM 982 N N . PRO A 1 123 ? -1.369 -22.366 8.262 1.00 53.62 123 PRO A N 1
ATOM 983 C CA . PRO A 1 123 ? -2.139 -23.432 8.872 1.00 53.62 123 PRO A CA 1
ATOM 984 C C . PRO A 1 123 ? -1.165 -24.199 9.769 1.00 53.62 123 PRO A C 1
ATOM 986 O O . PRO A 1 123 ? -0.235 -24.833 9.272 1.00 53.62 123 PRO A O 1
ATOM 989 N N . GLU A 1 124 ? -1.351 -24.106 11.085 1.00 49.22 124 GLU A N 1
ATOM 990 C CA . GLU A 1 124 ? -0.863 -25.102 12.038 1.00 49.22 124 GLU A CA 1
ATOM 991 C C . GLU A 1 124 ? -1.270 -26.470 11.479 1.00 49.22 124 GLU A C 1
ATOM 993 O O . GLU A 1 124 ? -2.438 -26.859 11.530 1.00 49.22 124 GLU A O 1
ATOM 998 N N . TYR A 1 125 ? -0.343 -27.169 10.829 1.00 47.25 125 TYR A N 1
ATOM 999 C CA . TYR A 1 125 ? -0.603 -28.523 10.376 1.00 47.25 125 TYR A CA 1
ATOM 1000 C C . TYR A 1 125 ? -0.732 -29.376 11.638 1.00 47.25 125 TYR A C 1
ATOM 1002 O O . TYR A 1 125 ? 0.253 -29.486 12.374 1.00 47.25 125 TYR A O 1
ATOM 1010 N N . PRO A 1 126 ? -1.878 -30.032 11.905 1.00 47.28 126 PRO A N 1
ATOM 1011 C CA . PRO A 1 126 ? -1.892 -31.068 12.915 1.00 47.28 126 PRO A CA 1
ATOM 1012 C C . PRO A 1 126 ? -0.987 -32.190 12.403 1.00 47.28 126 PRO A C 1
ATOM 1014 O O . PRO A 1 126 ? -1.347 -32.944 11.494 1.00 47.28 126 PRO A O 1
ATOM 1017 N N . MET A 1 127 ? 0.220 -32.276 12.967 1.00 44.34 127 MET A N 1
ATOM 1018 C CA . MET A 1 127 ? 1.051 -33.471 12.901 1.00 44.34 127 MET A CA 1
ATOM 1019 C C . MET A 1 127 ? 0.159 -34.629 13.337 1.00 44.34 127 MET A C 1
ATOM 1021 O O . MET A 1 127 ? -0.241 -34.722 14.497 1.00 44.34 127 MET A O 1
ATOM 1025 N N . LYS A 1 128 ? -0.227 -35.478 12.381 1.00 50.31 128 LYS A N 1
ATOM 1026 C CA . LYS A 1 128 ? -0.973 -36.699 12.667 1.00 50.31 128 LYS A CA 1
ATOM 1027 C C . LYS A 1 128 ? -0.130 -37.497 13.654 1.00 50.31 128 LYS A C 1
ATOM 1029 O O . LYS A 1 128 ? 0.914 -38.030 13.282 1.00 50.31 128 LYS A O 1
ATOM 1034 N N . ASN A 1 129 ? -0.574 -37.553 14.907 1.00 44.81 129 ASN A N 1
ATOM 1035 C CA . ASN A 1 129 ? 0.004 -38.408 15.930 1.00 44.81 129 ASN A CA 1
ATOM 1036 C C . ASN A 1 129 ? -0.177 -39.863 15.491 1.00 44.81 129 ASN A C 1
ATOM 1038 O O . ASN A 1 129 ? -1.163 -40.519 15.809 1.00 44.81 129 ASN A O 1
ATOM 1042 N N . SER A 1 130 ? 0.795 -40.376 14.741 1.00 51.94 130 SER A N 1
ATOM 1043 C CA . SER A 1 130 ? 0.927 -41.797 14.466 1.00 51.94 130 SER A CA 1
ATOM 1044 C C . SER A 1 130 ? 1.516 -42.476 15.700 1.00 51.94 130 SER A C 1
ATOM 1046 O O . SER A 1 130 ? 2.695 -42.822 15.740 1.00 51.94 130 SER A O 1
ATOM 1048 N N . LYS A 1 131 ? 0.680 -42.684 16.719 1.00 45.84 131 LYS A N 1
ATOM 1049 C CA . LYS A 1 131 ? 0.852 -43.780 17.677 1.00 45.84 131 LYS A CA 1
ATOM 1050 C C . LYS A 1 131 ? -0.440 -44.580 17.730 1.00 45.84 131 LYS A C 1
ATOM 1052 O O . LYS A 1 131 ? -1.276 -44.415 18.603 1.00 45.84 131 LYS A O 1
ATOM 1057 N N . LYS A 1 132 ? -0.561 -45.393 16.680 1.00 46.25 132 LYS A N 1
ATOM 1058 C CA . LYS A 1 132 ? -1.135 -46.737 16.632 1.00 46.25 132 LYS A CA 1
ATOM 1059 C C . LYS A 1 132 ? -1.706 -47.211 17.975 1.00 46.25 132 LYS A C 1
ATOM 1061 O O . LYS A 1 132 ? -0.960 -47.597 18.872 1.00 46.25 132 LYS A O 1
ATOM 1066 N N . THR A 1 133 ? -3.031 -47.204 18.038 1.00 43.50 133 THR A N 1
ATOM 1067 C CA . THR A 1 133 ? -3.872 -48.022 18.907 1.00 43.50 133 THR A CA 1
ATOM 1068 C C . THR A 1 133 ? -3.320 -49.449 18.920 1.00 43.50 133 THR A C 1
ATOM 1070 O O . THR A 1 133 ? -3.196 -50.082 17.871 1.00 43.50 133 THR A O 1
ATOM 1073 N N . LYS A 1 134 ? -2.919 -49.926 20.096 1.00 48.22 134 LYS A N 1
ATOM 1074 C CA . LYS A 1 134 ? -2.563 -51.324 20.355 1.00 48.22 134 LYS A CA 1
ATOM 1075 C C . LYS A 1 134 ? -3.432 -51.784 21.524 1.00 48.22 134 LYS A C 1
ATOM 1077 O O . LYS A 1 134 ? -2.942 -52.014 22.617 1.00 48.22 134 LYS A O 1
ATOM 1082 N N . GLU A 1 135 ? -4.738 -51.779 21.299 1.00 52.53 135 GLU A N 1
ATOM 1083 C CA . GLU A 1 135 ? -5.741 -52.191 22.281 1.00 52.53 135 GLU A CA 1
ATOM 1084 C C . GLU A 1 135 ? -7.007 -52.606 21.519 1.00 52.53 135 GLU A C 1
ATOM 1086 O O . GLU A 1 135 ? -8.017 -51.927 21.572 1.00 52.53 135 GLU A O 1
ATOM 1091 N N . GLU A 1 136 ? -6.912 -53.650 20.690 1.00 52.47 136 GLU A N 1
ATOM 1092 C CA . GLU A 1 136 ? -8.077 -54.385 20.160 1.00 52.47 136 GLU A CA 1
ATOM 1093 C C . GLU A 1 136 ? -7.608 -55.617 19.364 1.00 52.47 136 GLU A C 1
ATOM 1095 O O . GLU A 1 136 ? -7.850 -55.738 18.172 1.00 52.47 136 GLU A O 1
ATOM 1100 N N . GLU A 1 137 ? -6.864 -56.532 19.994 1.00 54.16 137 GLU A N 1
ATOM 1101 C CA . GLU A 1 137 ? -6.694 -57.887 19.441 1.00 54.16 137 GLU A CA 1
ATOM 1102 C C . GLU A 1 137 ? -6.219 -58.869 20.526 1.00 54.16 137 GLU A C 1
ATOM 1104 O O . GLU A 1 137 ? -5.064 -59.262 20.547 1.00 54.16 137 GLU A O 1
ATOM 1109 N 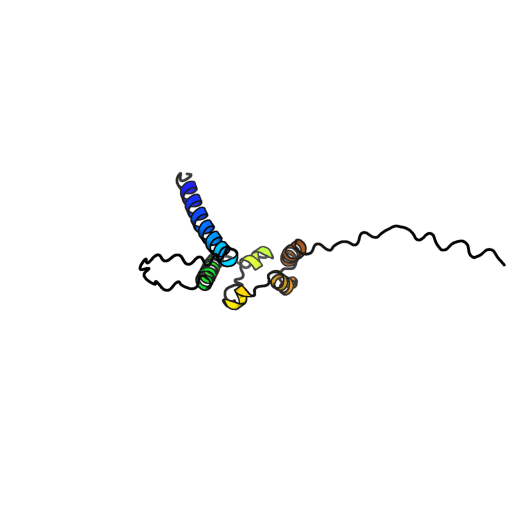N . GLU A 1 138 ? -7.087 -59.186 21.492 1.00 52.16 138 GLU A N 1
ATOM 1110 C CA . GLU A 1 138 ? -7.131 -60.497 22.176 1.00 52.16 138 GLU A CA 1
ATOM 1111 C C . GLU A 1 138 ? -8.340 -60.531 23.126 1.00 52.16 138 GLU A C 1
ATOM 1113 O O . GLU A 1 138 ? -8.246 -60.486 24.350 1.00 52.16 138 GLU A O 1
ATOM 1118 N N . LYS A 1 139 ? -9.543 -60.526 22.546 1.00 56.31 139 LYS A N 1
ATOM 1119 C CA . LYS A 1 139 ? -10.765 -60.909 23.270 1.00 56.31 139 LYS A CA 1
ATOM 1120 C C . LYS A 1 139 ? -11.684 -61.765 22.402 1.00 56.31 139 LYS A C 1
ATOM 1122 O O . LYS A 1 139 ? -12.897 -61.605 22.433 1.00 56.31 139 LYS A O 1
ATOM 1127 N N . ASN A 1 140 ? -11.077 -62.645 21.610 1.00 54.81 140 ASN A N 1
ATOM 1128 C CA . ASN A 1 140 ? -11.767 -63.655 20.815 1.00 54.81 140 ASN A CA 1
ATOM 1129 C C . ASN A 1 140 ? -10.945 -64.953 20.820 1.00 54.81 140 AS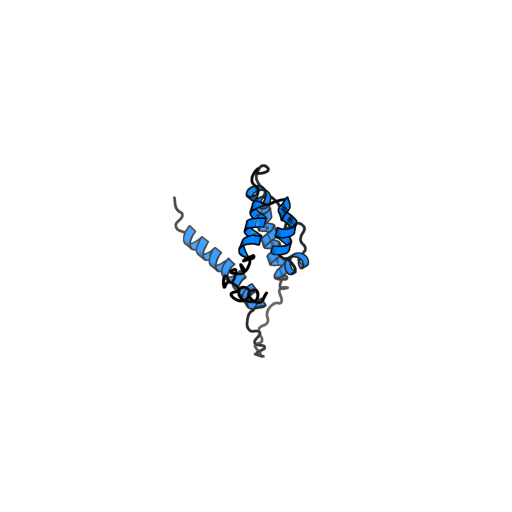N A C 1
ATOM 1131 O O . ASN A 1 140 ? -10.451 -65.396 19.792 1.00 54.81 140 ASN A O 1
ATOM 1135 N N . GLU A 1 141 ? -10.782 -65.547 21.999 1.00 53.12 141 GLU A N 1
ATOM 1136 C CA . GLU A 1 141 ? -10.455 -66.971 22.113 1.00 53.12 141 GLU A CA 1
ATOM 1137 C C . GLU A 1 141 ? -11.087 -67.524 23.400 1.00 53.12 141 GLU A C 1
ATOM 1139 O O . GLU A 1 141 ? -10.421 -67.890 24.356 1.00 53.12 141 GLU A O 1
ATOM 1144 N N . GLU A 1 142 ? -12.420 -67.497 23.454 1.00 50.75 142 GLU A N 1
ATOM 1145 C CA . GLU A 1 142 ? -13.183 -68.402 24.319 1.00 50.75 142 GLU A CA 1
ATOM 1146 C C . GLU A 1 142 ? -14.551 -68.658 23.666 1.00 50.75 142 GLU A C 1
ATOM 1148 O O . GLU A 1 142 ? -15.544 -67.974 23.925 1.00 50.75 142 GLU A O 1
ATOM 1153 N N . ALA A 1 143 ? -14.555 -69.604 22.725 1.00 45.84 143 ALA A N 1
ATOM 1154 C CA . ALA A 1 143 ? -15.729 -70.312 22.226 1.00 45.84 143 ALA A CA 1
ATOM 1155 C C . ALA A 1 143 ? -15.323 -71.757 21.916 1.00 45.84 143 ALA A C 1
ATOM 1157 O O . ALA A 1 143 ? -14.263 -71.931 21.271 1.00 45.84 143 ALA A O 1
#

Organism: Tagetes erecta (NCBI:txid13708)

pLDDT: mean 71.14, std 16.42, range [37.91, 94.94]

Sequence (143 aa):
MDNPNHATEAKAKFNHYFQRLFDVYHLRYGPTTVTPFSQSEASSSKPMKDPKKNFLNVVRESVAKKQKGAAPSSELGRYSGTDYTSTMSADDIESFDILAWWKGREMEFPVLSAIGLRRDYQPEYPMKNSKKTKEEEEKNEEA

Foldseek 3Di:
DDDPCPVVVVVVVVVVVVVLVVVVVCVVPNDPPPDPDDDDDPDDCPPPPPVLVVVLVVLVVVLVVQQDDDCDPDLVSNVSNDDPSVPDDSVCVVVPDPLVVLVVCCVVRVPVSCVSNVVVDPPPPPPPPPPDDPPPPDPPPDD

Radius of gyration: 27.78 Å; chains: 1; bounding box: 44×102×56 Å

Secondary structure (DSSP, 8-state):
---TTHHHHHHHHHHHHHHHHHHHHHHHHS--------------------HHHHHHHHHHHHHHTT--SS--SSHHHHHHHS-SSTT--HHHHHT--HHHHHHTTTTT-HHHHHHHHHTT---------------SSSS----